Protein AF-K2CMZ3-F1 (afdb_monomer_lite)

Secondary structure (DSSP, 8-state):
-----GGG-EEEE-SSSEEEEEE--S-SS--EEEEEESS-SSSSS----SSS-------SS----

Foldseek 3Di:
DDDFDQVNFDWDPPDPFKIKTWRDDPDPQDTDIDIRGRPDPPPDDDDDDPDHDDDDDDPDDDDDD

Radius of gyration: 12.73 Å; chains: 1; bounding box: 29×20×31 Å

Sequence (65 aa):
MQIVKKNQANQVNASFSTAIYEYLMDNEDISGAIADINGRYPEKGFVRNEVFKELVYVLSGTGKV

Structure (mmCIF, N/CA/C/O backbone):
data_AF-K2CMZ3-F1
#
_entry.id   AF-K2CMZ3-F1
#
loop_
_atom_site.group_PDB
_atom_site.id
_atom_site.type_symbol
_atom_site.label_atom_id
_atom_site.label_alt_id
_atom_site.label_comp_id
_atom_site.label_asym_id
_atom_site.label_entity_id
_atom_site.label_seq_id
_atom_site.pdbx_PDB_ins_code
_atom_site.Cartn_x
_atom_site.Cartn_y
_atom_site.Cartn_z
_atom_site.occupancy
_atom_site.B_iso_or_equiv
_atom_site.auth_seq_id
_atom_site.auth_comp_id
_atom_site.auth_asym_id
_atom_site.auth_atom_id
_atom_site.pdbx_PDB_model_num
ATOM 1 N N . MET A 1 1 ? -13.857 -4.299 19.030 1.00 82.75 1 MET A N 1
ATOM 2 C CA . MET A 1 1 ? -14.120 -4.173 17.579 1.00 82.75 1 MET A CA 1
ATOM 3 C C . MET A 1 1 ? -14.109 -2.695 17.242 1.00 82.75 1 MET A C 1
ATOM 5 O O . MET A 1 1 ? -14.910 -1.972 17.821 1.00 82.75 1 MET A O 1
ATOM 9 N N . GLN A 1 2 ? -13.201 -2.257 16.373 1.00 88.81 2 GLN A N 1
ATOM 10 C CA . GLN A 1 2 ? -13.140 -0.876 15.887 1.00 88.81 2 GLN A CA 1
ATOM 11 C C . GLN A 1 2 ? -13.672 -0.828 14.454 1.00 88.81 2 GLN A C 1
ATOM 13 O O . GLN A 1 2 ? -13.442 -1.752 13.678 1.00 88.81 2 GLN A O 1
ATOM 18 N N . ILE A 1 3 ? -14.410 0.229 14.118 1.00 91.88 3 ILE A N 1
ATOM 19 C CA . ILE A 1 3 ? -14.926 0.466 12.768 1.00 91.88 3 ILE A CA 1
ATOM 20 C C . ILE A 1 3 ? -14.319 1.774 12.274 1.00 91.88 3 ILE A C 1
ATOM 22 O O . ILE A 1 3 ? -14.575 2.823 12.862 1.00 91.88 3 ILE A O 1
ATOM 26 N N . VAL A 1 4 ? -13.558 1.709 11.183 1.00 92.50 4 VAL A N 1
ATOM 27 C CA . VAL A 1 4 ? -13.032 2.886 10.481 1.00 92.50 4 VAL A CA 1
ATOM 28 C C . VAL A 1 4 ? -13.742 2.996 9.134 1.00 92.50 4 VAL A C 1
ATOM 30 O O . VAL A 1 4 ? -13.837 2.022 8.386 1.00 92.50 4 VAL A O 1
ATOM 33 N N . LYS A 1 5 ? -14.309 4.165 8.838 1.00 94.38 5 LYS A N 1
ATOM 34 C CA . LYS A 1 5 ? -15.069 4.418 7.608 1.00 94.38 5 LYS A CA 1
ATOM 35 C C . LYS A 1 5 ? -14.150 4.891 6.487 1.00 94.38 5 LYS A C 1
ATOM 37 O O . LYS A 1 5 ? -13.139 5.541 6.725 1.00 94.38 5 LYS A O 1
ATOM 42 N N . LYS A 1 6 ? -14.579 4.662 5.241 1.00 93.19 6 LYS A N 1
ATOM 43 C CA . LYS A 1 6 ? -13.863 5.089 4.025 1.00 93.19 6 LYS A CA 1
ATOM 44 C C . LYS A 1 6 ? -13.440 6.566 4.050 1.00 93.19 6 LYS A C 1
ATOM 46 O O . LYS A 1 6 ? -12.347 6.903 3.622 1.00 93.19 6 LYS A O 1
ATOM 51 N N . ASN A 1 7 ? -14.301 7.447 4.556 1.00 95.62 7 ASN A N 1
ATOM 52 C CA . ASN A 1 7 ? -14.051 8.889 4.607 1.00 95.62 7 ASN A CA 1
ATOM 53 C C . ASN A 1 7 ? -13.143 9.338 5.767 1.00 95.62 7 ASN A C 1
ATOM 55 O O . ASN A 1 7 ? -12.923 10.534 5.914 1.00 95.62 7 ASN A O 1
ATOM 59 N N . GLN A 1 8 ? -12.656 8.410 6.592 1.00 95.44 8 GLN A N 1
ATOM 60 C CA . GLN A 1 8 ? -11.705 8.677 7.675 1.00 95.44 8 GLN A CA 1
ATOM 61 C C . GLN A 1 8 ? -10.268 8.305 7.286 1.00 95.44 8 GLN A C 1
ATOM 63 O O . GLN A 1 8 ? -9.381 8.372 8.130 1.00 95.44 8 GLN A O 1
ATOM 68 N N . ALA A 1 9 ? -10.040 7.885 6.037 1.00 96.75 9 ALA A N 1
ATOM 69 C CA . ALA A 1 9 ? -8.715 7.513 5.573 1.00 96.75 9 ALA A CA 1
ATOM 70 C C . ALA A 1 9 ? -7.764 8.719 5.579 1.00 96.75 9 ALA A C 1
ATOM 72 O O . ALA A 1 9 ? -8.106 9.789 5.067 1.00 96.75 9 ALA A O 1
ATOM 73 N N . ASN A 1 10 ? -6.552 8.516 6.087 1.00 96.38 10 ASN A N 1
ATOM 74 C CA . ASN A 1 10 ? -5.431 9.407 5.842 1.00 96.38 10 ASN A CA 1
ATOM 75 C C . ASN A 1 10 ? -4.855 9.086 4.458 1.00 96.38 10 ASN A C 1
ATOM 77 O O . ASN A 1 10 ? -4.363 7.982 4.229 1.00 96.38 10 ASN A O 1
ATOM 81 N N . GLN A 1 11 ? -4.961 10.019 3.514 1.00 97.19 11 GLN A N 1
ATOM 82 C CA . GLN A 1 11 ? -4.432 9.817 2.168 1.00 97.19 11 GLN A CA 1
ATOM 83 C C . GLN A 1 11 ? -2.981 10.296 2.086 1.00 97.19 11 GLN A C 1
ATOM 85 O O . GLN A 1 11 ? -2.684 11.459 2.357 1.00 97.19 11 GLN A O 1
ATOM 90 N N . VAL A 1 12 ? -2.099 9.417 1.622 1.00 97.25 12 VAL A N 1
ATOM 91 C CA . VAL A 1 12 ? -0.677 9.681 1.404 1.00 97.25 12 VAL A CA 1
ATOM 92 C C . VAL A 1 12 ? -0.328 9.379 -0.049 1.00 97.25 12 VAL A C 1
ATOM 94 O O . VAL A 1 12 ? -0.598 8.294 -0.554 1.00 97.25 12 VAL A O 1
ATOM 97 N N . ASN A 1 13 ? 0.311 10.325 -0.734 1.00 96.75 13 ASN A N 1
ATOM 98 C CA . ASN A 1 13 ? 0.863 10.077 -2.066 1.00 96.75 13 ASN A CA 1
ATOM 99 C C . ASN A 1 13 ? 2.294 9.555 -1.910 1.00 96.75 13 ASN A C 1
ATOM 101 O O . ASN A 1 13 ? 3.225 10.339 -1.723 1.00 96.75 13 ASN A O 1
ATOM 105 N N . ALA A 1 14 ? 2.459 8.232 -1.943 1.00 94.06 14 ALA A N 1
ATOM 106 C CA . ALA A 1 14 ? 3.755 7.580 -1.754 1.00 94.06 14 ALA A CA 1
ATOM 107 C C . ALA A 1 14 ? 4.684 7.757 -2.966 1.00 94.06 14 ALA A C 1
ATOM 109 O O . ALA A 1 14 ? 5.907 7.727 -2.827 1.00 94.06 14 ALA A O 1
ATOM 110 N N . SER A 1 15 ? 4.106 7.940 -4.153 1.00 94.44 15 SER A N 1
ATOM 111 C CA . SER A 1 15 ? 4.817 8.287 -5.380 1.00 94.44 15 SER A CA 1
ATOM 112 C C . SER A 1 15 ? 3.856 8.911 -6.400 1.00 94.44 15 SER A C 1
ATOM 114 O O . SER A 1 15 ? 2.676 9.111 -6.113 1.00 94.44 15 SER A O 1
ATOM 116 N N . PHE A 1 16 ? 4.334 9.216 -7.612 1.00 94.00 16 PHE A N 1
ATOM 117 C CA . PHE A 1 16 ? 3.460 9.698 -8.690 1.00 94.00 16 PHE A CA 1
ATOM 118 C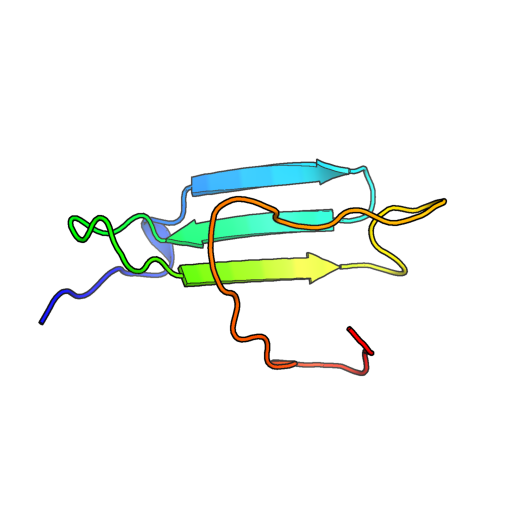 C . PHE A 1 16 ? 2.457 8.629 -9.152 1.00 94.00 16 PHE A C 1
ATOM 120 O O . PHE A 1 16 ? 1.362 8.960 -9.599 1.00 94.00 16 PHE A O 1
ATOM 127 N N . SER A 1 17 ? 2.828 7.350 -9.052 1.00 95.88 17 SER A N 1
ATOM 128 C CA . SER A 1 17 ? 1.991 6.225 -9.480 1.00 95.88 17 SER A CA 1
ATOM 129 C C . SER A 1 17 ? 1.166 5.594 -8.359 1.00 95.88 17 SER A C 1
ATOM 131 O O . 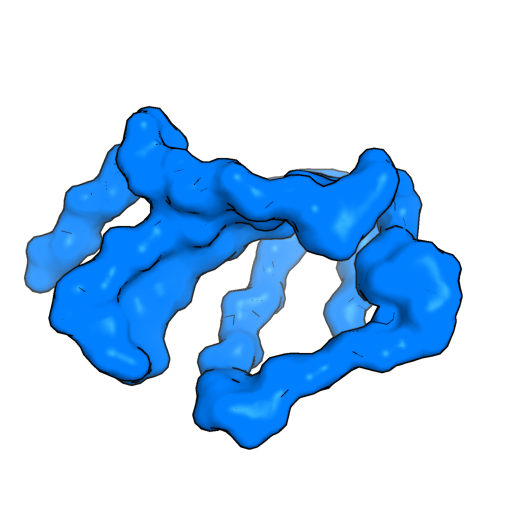SER A 1 17 ? 0.375 4.698 -8.644 1.00 95.88 17 SER A O 1
ATOM 133 N N . THR A 1 18 ? 1.361 6.003 -7.099 1.00 97.75 18 THR A N 1
ATOM 134 C CA . THR A 1 18 ? 0.807 5.287 -5.942 1.00 97.75 18 THR A CA 1
ATOM 135 C C . THR A 1 18 ? 0.224 6.222 -4.892 1.00 97.75 18 THR A C 1
ATOM 137 O O . THR A 1 18 ? 0.941 7.022 -4.281 1.00 97.75 18 THR A O 1
ATOM 140 N N . ALA A 1 19 ? -1.070 6.050 -4.631 1.00 98.00 19 ALA A N 1
ATOM 141 C CA . ALA A 1 19 ? -1.776 6.654 -3.509 1.00 98.00 19 ALA A CA 1
ATOM 142 C C . ALA A 1 19 ? -2.094 5.583 -2.459 1.00 98.00 19 ALA A C 1
ATOM 144 O O . ALA A 1 19 ? -2.551 4.490 -2.785 1.00 98.00 19 ALA A O 1
ATOM 145 N N . ILE A 1 20 ? -1.864 5.897 -1.189 1.00 97.62 20 ILE A N 1
ATOM 146 C CA . ILE A 1 20 ? -2.167 5.035 -0.047 1.00 97.62 20 ILE A CA 1
ATOM 147 C C . ILE A 1 20 ? -3.269 5.703 0.771 1.00 97.62 20 ILE A C 1
ATOM 149 O O . ILE A 1 20 ? -3.196 6.888 1.080 1.00 97.62 20 ILE A O 1
ATOM 153 N N . TYR A 1 21 ? -4.293 4.934 1.120 1.00 97.94 21 TYR A N 1
ATOM 154 C CA . TYR A 1 21 ? -5.386 5.330 2.000 1.00 97.94 21 TYR A CA 1
ATOM 155 C C . TYR A 1 21 ? -5.251 4.555 3.306 1.00 97.94 21 TYR A C 1
ATOM 157 O O . TYR A 1 21 ? -5.651 3.392 3.380 1.00 97.94 21 TYR A O 1
ATOM 165 N N . GLU A 1 22 ? -4.657 5.179 4.315 1.00 96.88 22 GLU A N 1
ATOM 166 C CA . GLU A 1 22 ? -4.388 4.575 5.616 1.00 96.88 22 GLU A CA 1
ATOM 167 C C . GLU A 1 22 ? -5.606 4.713 6.533 1.00 96.88 22 GLU A C 1
ATOM 169 O O . GLU A 1 22 ? -6.137 5.801 6.753 1.00 96.88 22 GLU A O 1
ATOM 174 N N . TYR A 1 23 ? -6.037 3.599 7.107 1.00 95.50 23 TYR A N 1
ATOM 175 C CA . TYR A 1 23 ? -7.093 3.516 8.105 1.00 95.50 23 TYR A CA 1
ATOM 176 C C . TYR A 1 23 ? -6.441 3.279 9.462 1.00 95.50 23 TYR A C 1
ATOM 178 O O . TYR A 1 23 ? -6.326 2.140 9.920 1.00 95.50 23 TYR A O 1
ATOM 186 N N . LEU A 1 24 ? -5.969 4.368 10.071 1.00 91.00 24 LEU A N 1
ATOM 187 C CA . LEU A 1 24 ? -5.351 4.333 11.393 1.00 91.00 24 LEU A CA 1
ATOM 188 C C . LEU A 1 24 ? -6.352 3.795 12.425 1.00 91.00 24 LEU A C 1
ATOM 190 O O . LEU A 1 24 ? -7.531 4.158 12.419 1.00 91.00 24 LEU A O 1
ATOM 194 N N . MET A 1 25 ? -5.868 2.903 13.282 1.00 90.81 25 MET A N 1
ATOM 195 C CA . MET A 1 25 ? -6.639 2.242 14.331 1.00 90.81 25 MET A CA 1
ATOM 196 C C . MET A 1 25 ? -6.004 2.550 15.686 1.00 90.81 25 MET A C 1
ATOM 198 O O . MET A 1 25 ? -4.828 2.892 15.755 1.00 90.81 25 MET A O 1
ATOM 202 N N . ASP A 1 26 ? -6.766 2.379 16.764 1.00 89.75 26 ASP A N 1
ATOM 203 C CA . ASP A 1 26 ? -6.269 2.592 18.133 1.00 89.75 26 ASP A CA 1
ATOM 204 C C . ASP A 1 26 ? -5.447 1.385 18.631 1.00 89.75 26 ASP A C 1
ATOM 206 O O . ASP A 1 26 ? -5.032 1.330 19.785 1.00 89.75 26 ASP A O 1
ATOM 210 N N . ASN A 1 27 ? -5.257 0.378 17.773 1.00 88.00 27 ASN A N 1
ATOM 211 C CA . ASN A 1 27 ? -4.493 -0.826 18.050 1.00 88.00 27 ASN A CA 1
ATOM 212 C C . ASN A 1 27 ? -3.051 -0.665 17.543 1.00 88.00 27 ASN A C 1
ATOM 214 O O . ASN A 1 27 ? -2.836 -0.303 16.390 1.00 88.00 27 ASN A O 1
ATOM 218 N N . GLU A 1 28 ? -2.075 -0.968 18.398 1.00 88.12 28 GLU A N 1
ATOM 219 C CA . GLU A 1 28 ? -0.647 -0.814 18.089 1.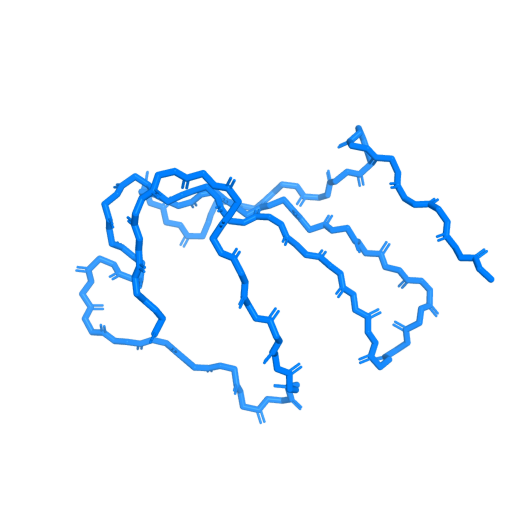00 88.12 28 GLU A CA 1
ATOM 220 C C . GLU A 1 28 ? -0.080 -1.949 17.216 1.00 88.12 28 GLU A C 1
ATOM 222 O O . GLU A 1 28 ? 0.937 -1.768 16.549 1.00 88.12 28 GLU A O 1
ATOM 227 N N . ASP A 1 29 ? -0.747 -3.106 17.184 1.00 88.94 29 ASP A N 1
ATOM 228 C CA . ASP A 1 29 ? -0.294 -4.307 16.476 1.00 88.94 29 ASP A CA 1
ATOM 229 C C . ASP A 1 29 ? -0.863 -4.422 15.055 1.00 88.94 29 ASP A C 1
ATOM 231 O O . ASP A 1 29 ? -0.308 -5.145 14.222 1.00 88.94 29 ASP A O 1
ATOM 235 N N . ILE A 1 30 ? -1.997 -3.769 14.770 1.00 89.19 30 ILE A N 1
ATOM 236 C CA . ILE A 1 30 ? -2.674 -3.875 13.475 1.00 89.19 30 ILE A CA 1
ATOM 237 C C . ILE A 1 30 ? -3.337 -2.570 13.038 1.00 89.19 30 ILE A C 1
ATOM 239 O O . ILE A 1 30 ? -4.087 -1.930 13.772 1.00 89.19 30 ILE A O 1
ATOM 243 N N . SER A 1 31 ? -3.124 -2.240 11.770 1.00 92.00 31 SER A N 1
ATOM 244 C CA . SER A 1 31 ? -3.849 -1.207 11.038 1.00 92.00 31 SER A CA 1
ATOM 245 C C . SER A 1 31 ? -4.216 -1.727 9.646 1.00 92.00 31 SER A C 1
ATOM 247 O O . SER A 1 31 ? -3.902 -2.865 9.284 1.00 92.00 31 SER A O 1
ATOM 249 N N . GLY A 1 32 ? -4.935 -0.920 8.867 1.00 93.62 32 GLY A N 1
ATOM 250 C CA . GLY A 1 32 ? -5.289 -1.260 7.492 1.00 93.62 32 GLY A CA 1
ATOM 251 C C . GLY A 1 32 ? -4.949 -0.128 6.540 1.00 93.62 32 GLY A C 1
ATOM 252 O O . GLY A 1 32 ? -5.032 1.040 6.903 1.00 93.62 32 GLY A O 1
ATOM 253 N N . ALA A 1 33 ? -4.624 -0.463 5.297 1.00 96.00 33 ALA A N 1
ATOM 254 C CA . ALA A 1 33 ? -4.480 0.514 4.230 1.00 96.00 33 ALA A CA 1
ATOM 255 C C . ALA A 1 33 ? -4.977 -0.062 2.902 1.00 96.00 33 ALA A C 1
ATOM 257 O O . ALA A 1 33 ? -4.992 -1.278 2.702 1.00 96.00 33 ALA A O 1
ATOM 258 N N . ILE A 1 34 ? -5.381 0.817 1.989 1.00 97.00 34 ILE A N 1
ATOM 259 C CA . ILE A 1 34 ? -5.612 0.477 0.582 1.00 97.00 34 ILE A CA 1
ATOM 260 C C . ILE A 1 34 ? -4.576 1.228 -0.244 1.00 97.00 34 ILE A C 1
ATOM 262 O O . ILE A 1 34 ? -4.522 2.452 -0.180 1.00 97.00 34 ILE A O 1
ATOM 266 N N . ALA A 1 35 ? -3.780 0.502 -1.023 1.00 96.62 35 ALA A N 1
ATOM 267 C CA . ALA A 1 35 ? -2.886 1.092 -2.010 1.00 96.62 35 ALA A CA 1
ATOM 268 C C . ALA A 1 35 ? -3.556 1.060 -3.389 1.00 96.62 35 ALA A C 1
ATOM 270 O O . ALA A 1 35 ? -3.917 -0.011 -3.879 1.00 96.62 35 ALA A O 1
ATOM 271 N N . ASP A 1 36 ? -3.718 2.229 -4.001 1.00 97.50 36 ASP A N 1
ATOM 272 C CA . ASP A 1 36 ? -4.078 2.379 -5.408 1.00 97.50 36 ASP A CA 1
ATOM 273 C C . ASP A 1 36 ? -2.793 2.610 -6.209 1.00 97.50 36 ASP A C 1
ATOM 275 O O . ASP A 1 36 ? -2.118 3.629 -6.038 1.00 97.50 36 ASP A O 1
ATOM 279 N N . ILE A 1 37 ? -2.418 1.618 -7.018 1.00 97.25 37 ILE A N 1
ATOM 280 C CA . ILE A 1 37 ? -1.137 1.563 -7.729 1.00 97.25 37 ILE A CA 1
ATOM 281 C C . ILE A 1 37 ? -1.415 1.532 -9.230 1.00 97.25 37 ILE A C 1
ATOM 283 O O . ILE A 1 37 ? -1.864 0.523 -9.777 1.00 97.25 37 ILE A O 1
ATOM 287 N N . ASN A 1 38 ? -1.068 2.615 -9.920 1.00 97.19 38 ASN A N 1
ATOM 288 C CA . ASN A 1 38 ? -1.119 2.699 -11.373 1.00 97.19 38 ASN A CA 1
ATOM 289 C C . ASN A 1 38 ? 0.244 2.333 -11.980 1.00 97.19 38 ASN A C 1
ATOM 291 O O . ASN A 1 38 ? 1.062 3.197 -12.302 1.00 97.19 38 ASN A O 1
ATOM 295 N N .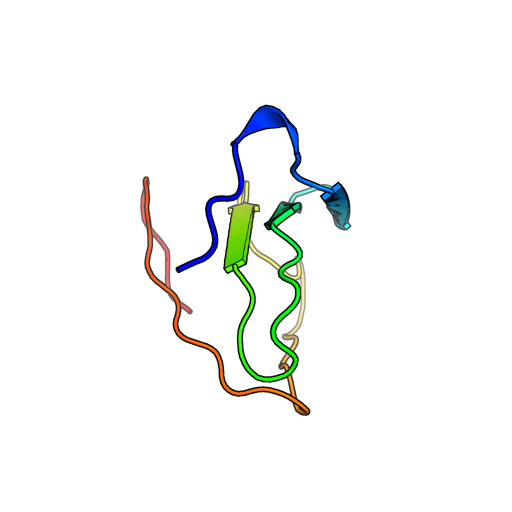 GLY A 1 39 ? 0.500 1.031 -12.109 1.00 95.81 39 GLY A N 1
ATOM 296 C CA . GLY A 1 39 ? 1.752 0.488 -12.635 1.00 95.81 39 GLY A CA 1
ATOM 297 C C . GLY A 1 39 ? 2.533 -0.285 -11.577 1.00 95.81 39 GLY A C 1
ATOM 298 O O . GLY A 1 39 ? 2.167 -1.410 -11.245 1.00 95.81 39 GLY A O 1
ATOM 299 N N . ARG A 1 40 ? 3.640 0.282 -11.083 1.00 95.12 40 ARG A N 1
ATOM 300 C CA . ARG A 1 40 ? 4.561 -0.390 -10.153 1.00 95.12 40 ARG A CA 1
ATOM 301 C C . ARG A 1 40 ? 4.961 0.531 -9.006 1.00 95.12 40 ARG A C 1
ATOM 303 O O . ARG A 1 40 ? 5.431 1.636 -9.257 1.00 95.12 40 ARG A O 1
ATOM 310 N N . TYR A 1 41 ? 4.901 0.005 -7.785 1.00 94.56 41 TYR A N 1
ATOM 311 C CA . TYR A 1 41 ? 5.470 0.635 -6.598 1.00 94.56 41 TYR A CA 1
ATOM 312 C C . TYR A 1 41 ? 6.601 -0.219 -5.989 1.00 94.56 41 TYR A C 1
ATOM 314 O O . TYR A 1 41 ? 6.439 -1.435 -5.868 1.00 94.56 41 TYR A O 1
ATOM 322 N N . PRO A 1 42 ? 7.740 0.382 -5.599 1.00 95.19 42 PRO A N 1
ATOM 323 C CA . PRO A 1 42 ? 8.204 1.679 -6.094 1.00 95.19 42 PRO A CA 1
ATOM 324 C C . PRO A 1 42 ? 8.400 1.615 -7.618 1.00 95.19 42 PRO A C 1
ATOM 326 O O . PRO A 1 42 ? 8.518 0.532 -8.194 1.00 95.19 42 PRO A O 1
ATOM 329 N N . GLU A 1 43 ? 8.503 2.745 -8.306 1.00 96.19 43 GLU A N 1
ATOM 330 C CA . GLU A 1 43 ? 8.699 2.756 -9.764 1.00 96.19 43 GLU A CA 1
ATOM 331 C C . GLU A 1 43 ? 10.000 2.044 -10.174 1.00 96.19 43 GLU A C 1
ATOM 333 O O . GLU A 1 43 ? 10.078 1.431 -11.239 1.00 96.19 43 GLU A O 1
ATOM 338 N N . LYS A 1 44 ? 11.021 2.075 -9.307 1.00 95.44 44 LYS A N 1
ATOM 339 C CA . LYS A 1 44 ? 12.311 1.388 -9.476 1.00 95.44 4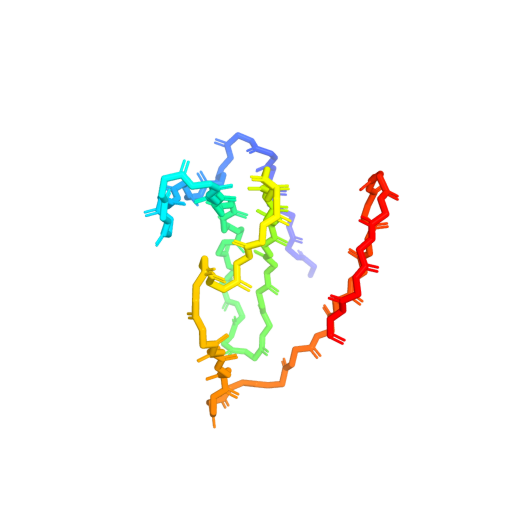4 LYS A CA 1
ATOM 340 C C . LYS A 1 44 ? 12.787 0.800 -8.148 1.00 95.44 44 LYS A C 1
ATOM 342 O O . LYS A 1 44 ? 12.525 1.366 -7.095 1.00 95.44 44 LYS A O 1
ATOM 347 N N . GLY A 1 45 ? 13.520 -0.314 -8.197 1.00 95.31 45 GLY A N 1
ATOM 348 C CA . GLY A 1 45 ? 14.041 -0.975 -6.991 1.00 95.31 45 GLY A CA 1
ATOM 349 C C . GLY A 1 45 ? 12.948 -1.693 -6.198 1.00 95.31 45 GLY A C 1
ATOM 350 O O . GLY A 1 45 ? 11.970 -2.146 -6.786 1.00 95.31 45 GLY A O 1
ATOM 351 N N . PHE A 1 46 ? 13.094 -1.821 -4.886 1.00 94.12 46 PHE A N 1
ATOM 352 C CA . PHE A 1 46 ? 12.089 -2.424 -4.008 1.00 94.12 46 PHE A CA 1
ATOM 353 C C . PHE A 1 46 ? 12.070 -1.692 -2.665 1.00 94.12 46 PHE A C 1
ATOM 355 O O . PHE A 1 46 ? 13.061 -1.070 -2.287 1.00 94.12 46 PHE A O 1
ATOM 362 N N . VAL A 1 47 ? 10.947 -1.779 -1.957 1.00 91.81 47 VAL A N 1
ATOM 363 C CA . VAL A 1 47 ? 10.824 -1.353 -0.558 1.00 91.81 47 VAL A CA 1
ATOM 364 C C . VAL A 1 47 ? 10.308 -2.527 0.260 1.00 91.81 47 VAL A C 1
ATOM 366 O O . VAL A 1 47 ? 9.662 -3.425 -0.280 1.00 91.81 47 VAL A O 1
ATOM 369 N N . ARG A 1 48 ? 10.619 -2.539 1.553 1.00 91.31 48 ARG A N 1
ATOM 370 C CA . ARG A 1 48 ? 10.190 -3.581 2.481 1.00 91.31 48 ARG A CA 1
ATOM 371 C C . ARG A 1 48 ? 9.913 -2.954 3.838 1.00 91.31 48 ARG A C 1
ATOM 373 O O . ARG A 1 48 ? 10.727 -2.173 4.320 1.00 91.31 48 ARG A O 1
ATOM 380 N N . ASN A 1 49 ? 8.799 -3.330 4.455 1.00 90.19 49 ASN A N 1
ATOM 381 C CA . ASN A 1 49 ? 8.563 -3.040 5.860 1.00 90.19 49 ASN A CA 1
ATOM 382 C C . ASN A 1 49 ? 9.417 -3.978 6.728 1.00 90.19 49 ASN A C 1
ATOM 384 O O . ASN A 1 49 ? 9.354 -5.202 6.587 1.00 90.19 49 ASN A O 1
ATOM 388 N N . GLU A 1 50 ? 10.250 -3.402 7.593 1.00 94.56 50 GLU A N 1
ATOM 389 C CA . GLU A 1 50 ? 11.128 -4.143 8.511 1.00 94.56 50 GLU A CA 1
ATOM 390 C C . GLU A 1 50 ? 10.610 -4.155 9.955 1.00 94.56 50 GLU A C 1
ATOM 392 O O . GLU A 1 50 ? 11.173 -4.842 10.805 1.00 94.56 50 GLU A O 1
ATOM 397 N N . VAL A 1 51 ? 9.536 -3.411 10.233 1.00 91.69 51 VAL A N 1
AT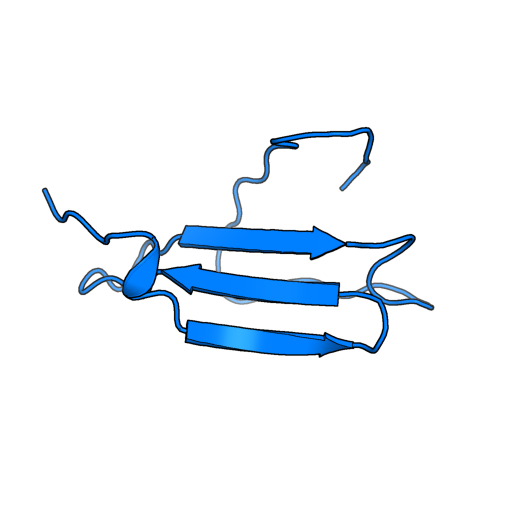OM 398 C CA . VAL A 1 51 ? 9.014 -3.187 11.586 1.00 91.69 51 VAL A CA 1
ATOM 399 C C . VAL A 1 51 ? 7.790 -4.058 11.850 1.00 91.69 51 VAL A C 1
ATOM 401 O O . VAL A 1 51 ? 7.715 -4.721 12.882 1.00 91.69 51 VAL A O 1
ATOM 404 N N . PHE A 1 52 ? 6.850 -4.102 10.905 1.00 90.38 52 PHE A N 1
ATOM 405 C CA . PHE A 1 52 ? 5.581 -4.810 11.065 1.00 90.38 52 PHE A CA 1
ATOM 406 C C . PHE A 1 52 ? 5.447 -5.980 10.090 1.00 90.38 52 PHE A C 1
ATOM 408 O O . PHE A 1 52 ? 6.023 -5.995 9.002 1.00 90.38 52 PHE A O 1
ATOM 415 N N . LYS A 1 53 ? 4.656 -6.981 10.488 1.00 91.25 53 LYS A N 1
ATOM 416 C CA . LYS A 1 53 ? 4.213 -8.048 9.585 1.00 91.25 53 LYS A CA 1
ATOM 417 C C . LYS A 1 53 ? 3.036 -7.536 8.763 1.00 91.25 53 LYS A C 1
ATOM 419 O O . LYS A 1 53 ? 2.124 -6.931 9.315 1.00 91.25 53 LYS A O 1
ATOM 424 N N . GLU A 1 54 ? 3.029 -7.843 7.473 1.00 93.44 54 GLU A N 1
ATOM 425 C CA . GLU A 1 54 ? 2.000 -7.376 6.545 1.00 93.44 54 GLU A CA 1
ATOM 426 C C . GLU A 1 54 ? 1.264 -8.559 5.911 1.00 93.44 54 GLU A C 1
ATOM 428 O O . GLU A 1 54 ? 1.870 -9.567 5.541 1.00 93.44 54 GLU A O 1
ATOM 433 N N . LEU A 1 55 ? -0.056 -8.426 5.774 1.00 93.56 55 LEU A N 1
ATOM 434 C CA . LEU A 1 55 ? -0.899 -9.316 4.983 1.00 93.56 55 LEU A CA 1
ATOM 435 C C . LEU A 1 55 ? -1.512 -8.495 3.853 1.00 93.56 55 LEU A C 1
ATOM 437 O O . LEU A 1 55 ? -2.199 -7.509 4.108 1.00 93.56 55 LEU A O 1
ATOM 441 N N . VAL A 1 56 ? -1.272 -8.910 2.611 1.00 94.00 56 VAL A N 1
ATOM 442 C CA . VAL A 1 56 ? -1.678 -8.150 1.425 1.00 94.00 56 VAL A CA 1
ATOM 443 C C . VAL A 1 56 ? -2.596 -8.992 0.548 1.00 94.00 56 VAL A C 1
ATOM 445 O O . VAL A 1 56 ? -2.385 -10.192 0.370 1.00 94.00 56 VAL A O 1
ATOM 448 N N . TYR A 1 57 ? -3.613 -8.346 -0.015 1.00 95.50 57 TYR A N 1
ATOM 449 C CA . TYR A 1 57 ? -4.556 -8.947 -0.948 1.00 95.50 57 TYR A CA 1
ATOM 450 C C . TYR A 1 57 ? -4.918 -7.953 -2.058 1.00 95.50 57 TYR A C 1
ATOM 452 O O . TYR A 1 57 ? -5.097 -6.762 -1.802 1.00 95.50 57 TYR A O 1
ATOM 460 N N . VAL A 1 58 ? -5.042 -8.446 -3.293 1.00 96.38 58 VAL A N 1
ATOM 461 C CA . VAL A 1 58 ? -5.417 -7.628 -4.454 1.00 96.38 58 VAL A CA 1
ATOM 462 C C . VAL A 1 58 ? -6.936 -7.463 -4.482 1.00 96.38 58 VAL A C 1
ATOM 464 O O . VAL A 1 58 ? -7.661 -8.406 -4.791 1.00 96.38 58 VAL A O 1
ATOM 467 N N . LEU A 1 59 ? -7.421 -6.258 -4.167 1.00 96.19 59 LEU A N 1
ATOM 468 C CA . LEU A 1 59 ? -8.857 -5.945 -4.160 1.00 96.19 59 LEU A CA 1
ATOM 469 C C . LEU A 1 59 ? -9.455 -5.836 -5.571 1.00 96.19 59 LEU A C 1
ATOM 471 O O . LEU A 1 59 ? -10.603 -6.223 -5.782 1.00 96.19 59 LEU A O 1
ATOM 475 N N . SER A 1 60 ? -8.698 -5.302 -6.530 1.00 97.31 60 SER A N 1
ATOM 476 C CA . SER A 1 60 ? -9.109 -5.162 -7.928 1.00 97.31 60 SER A CA 1
ATOM 477 C C . SER A 1 60 ? -7.895 -5.132 -8.861 1.00 97.31 60 SER A C 1
ATOM 479 O O . SER A 1 60 ? -6.788 -4.778 -8.458 1.00 97.31 60 SER A O 1
ATOM 481 N N . GLY A 1 61 ? -8.107 -5.519 -10.122 1.00 96.56 61 GLY A N 1
ATOM 482 C CA . GLY A 1 61 ? -7.042 -5.613 -11.120 1.00 96.56 61 GLY A CA 1
ATOM 483 C C . GLY A 1 61 ? -6.169 -6.857 -10.944 1.00 96.56 61 GLY A C 1
ATOM 484 O O . GLY A 1 61 ? -6.627 -7.900 -10.481 1.00 96.56 61 GLY A O 1
ATOM 485 N N . THR A 1 62 ? -4.907 -6.753 -11.354 1.00 95.81 62 THR A N 1
ATOM 486 C CA . THR A 1 62 ? -3.918 -7.832 -11.252 1.00 95.81 62 THR A CA 1
ATOM 487 C C . THR A 1 62 ? -2.612 -7.273 -10.720 1.00 95.81 62 THR A C 1
ATOM 489 O O . THR A 1 62 ? -2.133 -6.256 -11.218 1.00 95.81 62 THR A O 1
ATOM 492 N N . GLY A 1 63 ? -2.004 -7.957 -9.759 1.00 92.69 63 GLY A N 1
ATOM 493 C CA . GLY A 1 63 ? -0.730 -7.553 -9.182 1.00 92.69 63 GLY A CA 1
ATOM 494 C C . GLY A 1 63 ? -0.034 -8.726 -8.511 1.00 92.69 63 GLY A C 1
ATOM 495 O O . GLY A 1 63 ? -0.650 -9.756 -8.233 1.00 92.69 63 GLY A O 1
ATOM 496 N N . LYS A 1 64 ? 1.262 -8.560 -8.265 1.00 91.50 64 LYS A N 1
ATOM 497 C CA . LYS A 1 64 ? 2.073 -9.476 -7.470 1.00 91.50 64 LYS A CA 1
ATOM 498 C C . LYS A 1 64 ? 2.846 -8.653 -6.448 1.00 91.50 64 LYS A C 1
ATOM 500 O O . LYS A 1 64 ? 3.394 -7.613 -6.807 1.00 91.50 64 LYS A O 1
ATOM 505 N N . VAL A 1 65 ? 2.855 -9.144 -5.214 1.00 86.75 65 VAL A N 1
ATOM 506 C CA . VAL A 1 65 ? 3.653 -8.620 -4.101 1.00 86.75 65 VAL A CA 1
ATOM 507 C C . VAL A 1 65 ? 4.970 -9.383 -4.044 1.00 86.75 65 VAL A C 1
ATOM 509 O O . VAL A 1 65 ? 4.929 -10.625 -4.233 1.00 86.75 65 VAL A O 1
#

pLDDT: mean 93.95, std 3.18, range [82.75, 98.0]